Protein AF-X1L941-F1 (afdb_monomer)

pLDDT: mean 92.45, std 5.02, range [67.81, 97.69]

Nearest PDB structures (foldseek):
  2bkp-assembly1_A  TM=9.354E-01  e=6.435E-06  Pyrococcus horikoshii OT3
  6x94-assembly1_A  TM=6.533E-01  e=2.817E+00  Methanosarcina mazei Go1
  4zwr-assembly1_G  TM=4.173E-01  e=1.549E+00  Tequatrovirus T4
  9b1e-assembly1_A  TM=3.719E-01  e=4.352E+00  Saccharomyces cerevisiae W303

InterPro domains:
  IPR026022 PhoU domain [PF01895] (1-73)
  IPR036721 Regulator of K+ conductance, C-terminal domain superfamily [G3DSA:3.30.70.1450] (91-130)
  IPR036721 Regulator of K+ conductance, C-terminal domain superfamily [SSF116726] (79-130)
  IPR038078 PhoU-like domain superfamily [G3DSA:1.20.58.220] (1-90)

Foldseek 3Di:
DQLLLLVCLLVLPLPSLVVLVVVLVVLVVVLVVQVVVLVVVCVVDPDNVVSVVVNVVSVVVNVVSVVSNVSSVVSVVPDDDDVVSNVCQVVDPDHDDDDDADPPHPCPPDDCVRPVCCVPPVDDDDDDDD

Structure (mmCIF, N/CA/C/O backbone):
data_AF-X1L941-F1
#
_entry.id   AF-X1L941-F1
#
loop_
_atom_site.group_PDB
_atom_site.id
_atom_site.type_symbol
_atom_site.label_atom_id
_atom_site.label_alt_id
_atom_site.label_comp_id
_atom_site.label_asym_id
_atom_site.label_entity_id
_atom_site.label_seq_id
_atom_site.pdbx_PDB_ins_code
_atom_site.Cartn_x
_atom_site.Cartn_y
_atom_site.Cartn_z
_atom_site.occupancy
_atom_site.B_iso_or_equiv
_atom_site.auth_seq_id
_atom_site.auth_comp_id
_atom_site.auth_asym_id
_atom_site.auth_atom_id
_atom_site.pdbx_PDB_model_num
ATOM 1 N N . MET A 1 1 ? -0.240 1.365 0.607 1.00 93.94 1 MET A N 1
ATOM 2 C CA . MET A 1 1 ? -0.855 2.647 0.188 1.00 93.94 1 MET A CA 1
ATOM 3 C C . MET A 1 1 ? -2.362 2.527 0.062 1.00 93.94 1 MET A C 1
ATOM 5 O O . MET A 1 1 ? -3.042 3.174 0.840 1.00 93.94 1 MET A O 1
ATOM 9 N N . VAL A 1 2 ? -2.887 1.687 -0.838 1.00 95.81 2 VAL A N 1
ATOM 10 C CA . VAL A 1 2 ? -4.342 1.537 -1.052 1.00 95.81 2 VAL A CA 1
ATOM 11 C C . VAL A 1 2 ? -5.084 1.179 0.243 1.00 95.81 2 VAL A C 1
ATOM 13 O O . VAL A 1 2 ? -5.988 1.904 0.648 1.00 95.81 2 VAL A O 1
ATOM 16 N N . ASP A 1 3 ? -4.624 0.160 0.971 1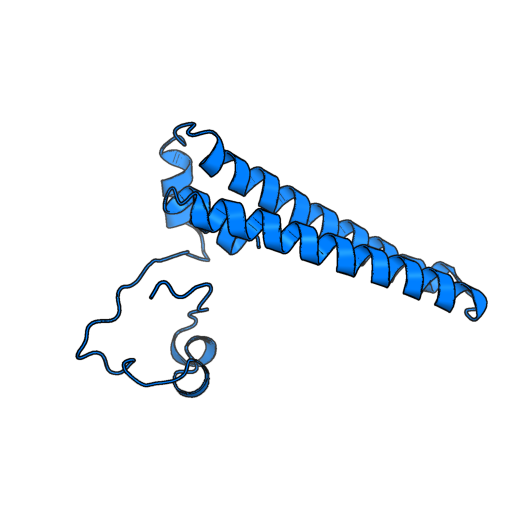.00 95.06 3 ASP A N 1
ATOM 17 C CA . ASP A 1 3 ? -5.254 -0.237 2.240 1.00 95.06 3 ASP A CA 1
ATOM 18 C 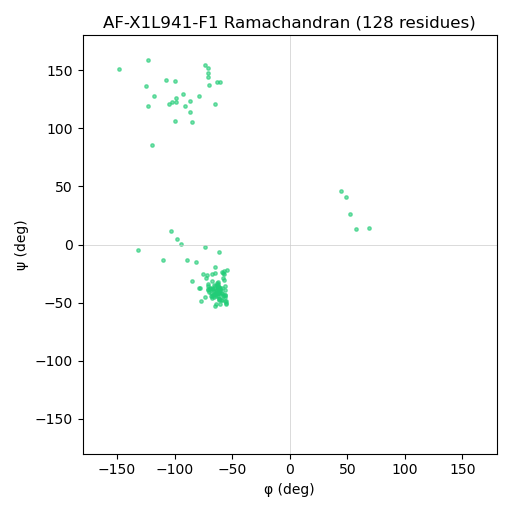C . ASP A 1 3 ? -5.182 0.861 3.306 1.00 95.06 3 ASP A C 1
ATOM 20 O O . ASP A 1 3 ? -6.093 1.031 4.112 1.00 95.06 3 ASP A O 1
ATOM 24 N N . MET A 1 4 ? -4.111 1.657 3.302 1.00 94.81 4 MET A N 1
ATOM 25 C CA . MET A 1 4 ? -3.967 2.797 4.209 1.00 94.81 4 MET A CA 1
ATOM 26 C C . MET A 1 4 ? -4.931 3.923 3.830 1.00 94.81 4 MET A C 1
ATOM 28 O O . MET A 1 4 ? -5.540 4.521 4.711 1.00 94.81 4 MET A O 1
ATOM 32 N N . ALA A 1 5 ? -5.139 4.169 2.538 1.00 94.81 5 ALA A N 1
ATOM 33 C CA . ALA A 1 5 ? -6.106 5.146 2.058 1.00 94.81 5 ALA A CA 1
ATOM 34 C C . ALA A 1 5 ? -7.546 4.749 2.430 1.00 94.81 5 ALA A C 1
ATOM 36 O O . ALA A 1 5 ? -8.303 5.574 2.941 1.00 94.81 5 ALA A O 1
ATOM 37 N N . TYR A 1 6 ? -7.920 3.474 2.292 1.00 93.12 6 TYR A N 1
ATOM 38 C CA . TYR A 1 6 ? -9.211 3.004 2.806 1.00 93.12 6 TYR A CA 1
ATOM 39 C C . TYR A 1 6 ? -9.286 3.055 4.338 1.00 93.12 6 TYR A C 1
ATOM 41 O O . TYR A 1 6 ? -10.312 3.461 4.888 1.00 93.12 6 TYR A O 1
ATOM 49 N N . SER A 1 7 ? -8.196 2.726 5.039 1.00 92.50 7 SER A N 1
ATOM 50 C CA . SER A 1 7 ? -8.113 2.839 6.502 1.00 92.50 7 SER A CA 1
ATOM 51 C C . SER A 1 7 ? -8.303 4.280 6.990 1.00 92.50 7 SER A C 1
ATOM 53 O O . SER A 1 7 ? -8.965 4.499 8.007 1.00 92.50 7 SER A O 1
ATOM 55 N N . SER A 1 8 ? -7.749 5.275 6.287 1.00 92.25 8 SER A N 1
ATOM 56 C CA . SER A 1 8 ? -7.865 6.687 6.671 1.00 92.25 8 SER A CA 1
ATOM 57 C C . SER A 1 8 ? -9.310 7.172 6.583 1.00 92.25 8 SER A C 1
ATOM 59 O O . SER A 1 8 ? -9.786 7.845 7.499 1.00 92.25 8 SER A O 1
ATOM 61 N N . ILE A 1 9 ? -10.038 6.746 5.549 1.00 90.12 9 ILE A N 1
ATOM 62 C CA . ILE A 1 9 ? -11.476 6.977 5.397 1.00 90.12 9 ILE A CA 1
ATOM 63 C C . ILE A 1 9 ? -12.271 6.254 6.491 1.00 90.12 9 ILE A C 1
ATOM 65 O O . ILE A 1 9 ? -13.073 6.881 7.191 1.00 90.12 9 ILE A O 1
ATOM 69 N N . LEU A 1 10 ? -12.045 4.946 6.655 1.00 89.19 10 LEU A N 1
ATOM 70 C CA . LEU A 1 10 ? -12.824 4.089 7.551 1.00 89.19 10 LEU A CA 1
ATOM 71 C C . LEU A 1 10 ? -12.713 4.543 9.010 1.00 89.19 10 LEU A C 1
ATOM 73 O O . LEU A 1 10 ? -13.713 4.610 9.727 1.00 89.19 10 LEU A O 1
ATOM 77 N N . PHE A 1 11 ? -11.504 4.910 9.436 1.00 88.31 11 PHE A N 1
ATOM 78 C CA . PHE A 1 11 ? -11.226 5.346 10.804 1.00 88.31 11 PHE A CA 1
ATOM 79 C C . PHE A 1 11 ? -11.193 6.867 10.971 1.00 88.31 11 PHE A C 1
ATOM 81 O O . PHE A 1 11 ? -10.886 7.340 12.066 1.00 88.31 11 PHE A O 1
ATOM 88 N N . ARG A 1 12 ? -11.509 7.633 9.915 1.00 88.75 12 ARG A N 1
ATOM 89 C CA . ARG A 1 12 ? -11.443 9.107 9.887 1.00 88.75 12 ARG A CA 1
ATOM 90 C C . ARG A 1 12 ? -10.105 9.636 10.417 1.00 88.75 12 ARG A C 1
ATOM 92 O O . ARG A 1 12 ? -10.058 10.590 11.195 1.00 88.75 12 ARG A O 1
ATOM 99 N N . SER A 1 13 ? -9.020 8.969 10.037 1.00 90.81 13 SER A N 1
ATOM 100 C CA . SER A 1 13 ? -7.686 9.221 10.568 1.00 90.81 13 SER A CA 1
ATOM 101 C C . SER A 1 13 ? -6.880 10.087 9.613 1.00 90.81 13 SER A C 1
ATOM 103 O O . SER A 1 13 ? -6.397 9.615 8.584 1.00 90.81 13 SER A O 1
ATOM 105 N N . ARG A 1 14 ? -6.700 11.354 9.991 1.00 91.94 14 ARG A N 1
ATOM 106 C CA . ARG A 1 14 ? -5.827 12.284 9.270 1.00 91.94 14 ARG A CA 1
ATOM 107 C C . ARG A 1 14 ? -4.364 11.833 9.290 1.00 91.94 14 ARG A C 1
ATOM 109 O O . ARG A 1 14 ? -3.702 11.943 8.275 1.00 91.94 14 ARG A O 1
ATOM 116 N N . GLU A 1 15 ? -3.916 11.258 10.403 1.00 93.06 15 GLU A N 1
ATOM 117 C CA . GLU A 1 15 ? -2.567 10.698 10.569 1.00 93.06 15 GLU A CA 1
ATOM 118 C C . GLU A 1 15 ? -2.270 9.630 9.501 1.00 93.06 15 GLU A C 1
ATOM 120 O O . GLU A 1 15 ? -1.237 9.666 8.844 1.00 93.06 15 GLU A O 1
ATOM 125 N N . ILE A 1 16 ? -3.223 8.723 9.248 1.00 94.56 16 ILE A N 1
ATOM 126 C CA . ILE A 1 16 ? -3.063 7.699 8.203 1.00 94.56 16 ILE A CA 1
ATOM 127 C C . ILE A 1 16 ? -3.098 8.337 6.806 1.00 94.56 16 ILE A C 1
ATOM 129 O O . ILE A 1 16 ? -2.370 7.902 5.919 1.00 94.56 16 ILE A O 1
ATOM 133 N N . ALA A 1 17 ? -3.942 9.352 6.591 1.00 94.94 17 ALA A N 1
ATOM 134 C CA . ALA A 1 17 ? -4.000 10.050 5.308 1.00 94.94 17 ALA A CA 1
ATOM 135 C C . ALA A 1 17 ? -2.690 10.788 4.986 1.00 94.94 17 ALA A C 1
ATOM 137 O O . ALA A 1 17 ? -2.243 10.755 3.844 1.00 94.94 17 ALA A O 1
ATOM 138 N N . GLU A 1 18 ? -2.062 11.408 5.986 1.00 95.19 18 GLU A N 1
ATOM 139 C CA . GLU A 1 18 ? -0.755 12.061 5.852 1.00 95.19 18 GLU A CA 1
ATOM 140 C C . GLU A 1 18 ? 0.342 11.037 5.530 1.00 95.19 18 GLU A C 1
ATOM 142 O O . GLU A 1 18 ? 1.109 11.252 4.595 1.00 95.19 18 GLU A O 1
ATOM 147 N N . GLU A 1 19 ? 0.343 9.867 6.178 1.00 95.62 19 GLU A N 1
ATOM 148 C CA . GLU A 1 19 ? 1.288 8.793 5.836 1.00 95.62 19 GLU A CA 1
ATOM 149 C C . GLU A 1 19 ? 1.104 8.291 4.391 1.00 95.62 19 GLU A C 1
ATOM 151 O O . GLU A 1 19 ? 2.084 7.987 3.714 1.00 95.62 19 GLU A O 1
ATOM 156 N N . VAL A 1 20 ? -0.128 8.229 3.865 1.00 97.06 20 VAL A N 1
ATOM 157 C CA . VAL A 1 20 ? -0.349 7.875 2.446 1.00 97.06 20 VAL A CA 1
ATOM 158 C C . VAL A 1 20 ? 0.360 8.860 1.515 1.00 97.06 20 VAL A C 1
ATOM 160 O O . VAL A 1 20 ? 0.984 8.415 0.552 1.00 97.06 20 VAL A O 1
ATOM 163 N N . ILE A 1 21 ? 0.301 10.160 1.817 1.00 95.94 21 ILE A N 1
ATOM 164 C CA . ILE A 1 21 ? 0.984 11.207 1.044 1.00 95.94 21 ILE A CA 1
ATOM 165 C C . ILE A 1 21 ? 2.504 11.037 1.159 1.00 95.94 21 ILE A C 1
ATOM 167 O O . ILE A 1 21 ? 3.202 11.030 0.150 1.00 95.94 21 ILE A O 1
ATOM 171 N N . GLU A 1 22 ? 3.035 10.799 2.360 1.00 96.06 22 GLU A N 1
ATOM 172 C CA . GLU A 1 22 ? 4.477 10.574 2.534 1.00 96.06 22 GLU A CA 1
ATOM 173 C C . GLU A 1 22 ? 4.992 9.336 1.785 1.00 96.06 22 GLU A C 1
ATOM 175 O O . GLU A 1 22 ? 6.130 9.309 1.298 1.00 96.06 22 GLU A O 1
ATOM 180 N N . VAL A 1 23 ? 4.187 8.271 1.728 1.00 96.31 23 VAL A N 1
ATOM 181 C CA . VAL A 1 23 ? 4.533 7.064 0.971 1.00 96.31 23 VAL A CA 1
ATOM 182 C C . VAL A 1 23 ? 4.453 7.323 -0.534 1.00 96.31 23 VAL A C 1
ATOM 184 O O . VAL A 1 23 ? 5.308 6.809 -1.256 1.00 96.31 23 VAL A O 1
AT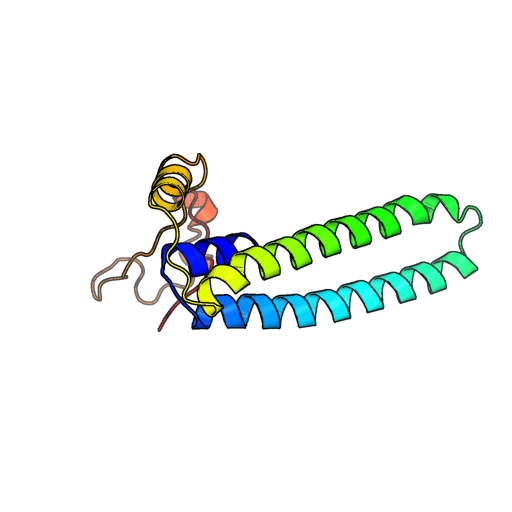OM 187 N N . GLU A 1 24 ? 3.510 8.140 -1.004 1.00 97.44 24 GLU A N 1
ATOM 188 C CA . GLU A 1 24 ? 3.452 8.569 -2.407 1.00 97.44 24 GLU A CA 1
ATOM 189 C C . GLU A 1 24 ? 4.707 9.352 -2.809 1.00 97.44 24 GLU A C 1
ATOM 191 O O . GLU A 1 24 ? 5.371 8.977 -3.775 1.00 97.44 24 GLU A O 1
ATOM 196 N N . GLU A 1 25 ? 5.163 10.300 -1.989 1.00 96.81 25 GLU A N 1
ATOM 197 C CA . GLU A 1 25 ? 6.386 11.049 -2.301 1.00 96.81 25 GLU A CA 1
ATOM 198 C C . GLU A 1 25 ? 7.626 10.138 -2.380 1.00 96.81 25 GLU A C 1
ATOM 200 O O . GLU A 1 25 ? 8.593 10.400 -3.112 1.00 96.81 25 GLU A O 1
ATOM 205 N N . LYS A 1 26 ? 7.654 9.067 -1.574 1.00 96.19 26 LYS A N 1
ATOM 206 C CA . LYS A 1 26 ? 8.697 8.029 -1.647 1.00 96.19 26 LYS A CA 1
ATOM 207 C C . LYS A 1 26 ? 8.540 7.206 -2.929 1.00 96.19 26 LYS A C 1
ATOM 209 O O . LYS A 1 26 ? 9.556 6.891 -3.557 1.00 96.19 26 LYS A O 1
ATOM 214 N N . PHE A 1 27 ? 7.308 6.876 -3.308 1.00 96.00 27 PHE A N 1
ATOM 215 C CA . PHE A 1 27 ? 6.977 6.141 -4.525 1.00 96.00 27 PHE A CA 1
ATOM 216 C C . PHE A 1 27 ? 7.418 6.910 -5.778 1.00 96.00 27 PHE A C 1
ATOM 218 O O . PHE A 1 27 ? 8.158 6.356 -6.591 1.00 96.00 27 PHE A O 1
ATOM 225 N N . ASP A 1 28 ? 7.129 8.206 -5.870 1.00 96.00 28 ASP A N 1
ATOM 226 C CA . ASP A 1 28 ? 7.554 9.083 -6.969 1.00 96.00 28 ASP A CA 1
ATOM 227 C C . ASP A 1 28 ? 9.071 9.097 -7.168 1.00 96.00 28 ASP A C 1
ATOM 229 O O . ASP A 1 28 ? 9.591 8.965 -8.284 1.00 96.00 28 ASP A O 1
ATOM 233 N N . LYS A 1 29 ? 9.823 9.176 -6.065 1.00 96.75 29 LYS A N 1
ATOM 234 C CA . LYS A 1 29 ? 11.294 9.113 -6.101 1.00 96.75 29 LYS A CA 1
ATOM 235 C C . LYS A 1 29 ? 11.787 7.764 -6.629 1.00 96.75 29 LYS A C 1
ATOM 237 O O . LYS A 1 29 ? 12.836 7.716 -7.282 1.00 96.75 29 LYS A O 1
ATOM 242 N N . LEU A 1 30 ? 11.087 6.668 -6.332 1.00 95.62 30 LEU A N 1
ATOM 243 C CA . LEU A 1 30 ? 11.419 5.333 -6.839 1.00 95.62 30 LEU A CA 1
ATOM 244 C C . LEU A 1 30 ? 11.060 5.193 -8.321 1.00 95.62 30 LEU A C 1
ATOM 246 O O . LEU A 1 30 ? 11.910 4.744 -9.095 1.00 95.62 30 LEU A O 1
ATOM 250 N N . SER A 1 31 ? 9.874 5.646 -8.725 1.00 95.25 31 SER A N 1
ATOM 251 C CA . SER A 1 31 ? 9.434 5.677 -10.122 1.00 95.25 31 SER A CA 1
ATOM 252 C C . SER A 1 31 ? 10.425 6.449 -10.982 1.00 95.25 31 SER A C 1
ATOM 254 O O . SER A 1 31 ? 10.941 5.914 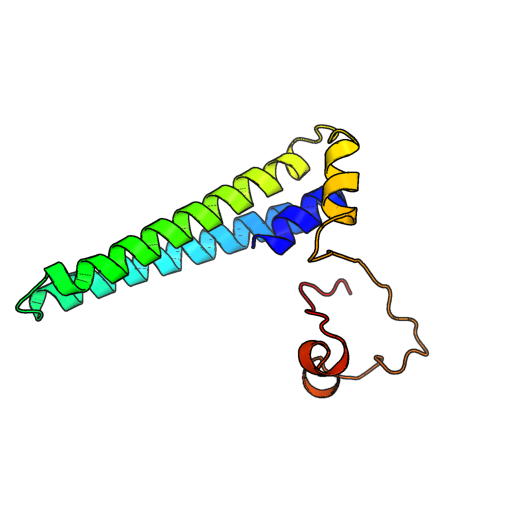-11.965 1.00 95.25 31 SER A O 1
ATOM 256 N N . TYR A 1 32 ? 10.826 7.650 -10.556 1.00 95.00 32 TYR A N 1
ATOM 257 C CA . TYR A 1 32 ? 11.828 8.449 -11.264 1.00 95.00 32 TYR A CA 1
ATOM 258 C C . TYR A 1 32 ? 13.175 7.722 -11.426 1.00 95.00 32 TYR A C 1
ATOM 260 O O . TYR A 1 32 ? 13.774 7.721 -12.507 1.00 95.00 32 TYR A O 1
ATOM 268 N N . LYS A 1 33 ? 13.660 7.046 -10.375 1.00 95.69 33 LYS A N 1
ATOM 269 C CA . LYS A 1 33 ? 14.892 6.238 -10.459 1.00 95.69 33 LYS A CA 1
ATOM 270 C C . LYS A 1 33 ? 14.753 5.096 -11.465 1.00 95.69 33 LYS A C 1
ATOM 272 O O . LYS A 1 33 ? 15.715 4.812 -12.184 1.00 95.69 33 LYS A O 1
ATOM 277 N N . LEU A 1 3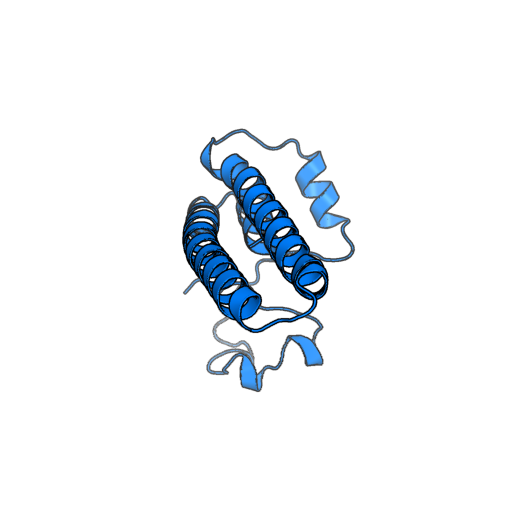4 ? 13.584 4.466 -11.537 1.00 94.81 34 LEU A N 1
ATOM 278 C CA . LEU A 1 34 ? 13.317 3.377 -12.471 1.00 94.81 34 LEU A CA 1
ATOM 279 C C . LEU A 1 34 ? 13.224 3.872 -13.922 1.00 94.81 34 LEU A C 1
ATOM 281 O O . LEU A 1 34 ? 13.807 3.245 -14.810 1.00 94.81 34 LEU A O 1
ATOM 285 N N . TRP A 1 35 ? 12.616 5.038 -14.164 1.00 93.38 35 TRP A N 1
ATOM 286 C CA . TRP A 1 35 ? 12.656 5.717 -15.466 1.00 93.38 35 TRP A CA 1
ATOM 287 C C . TRP A 1 35 ? 14.100 5.949 -15.927 1.00 93.38 35 TRP A C 1
ATOM 289 O O . TRP A 1 35 ? 14.493 5.523 -17.016 1.00 93.38 35 TRP A O 1
ATOM 299 N N . LEU A 1 36 ? 14.936 6.536 -15.064 1.00 95.00 36 LEU A N 1
ATOM 300 C CA . LEU A 1 36 ? 16.349 6.773 -15.373 1.00 95.00 36 LEU A CA 1
ATOM 301 C C . LEU A 1 36 ? 17.127 5.478 -15.631 1.00 95.00 36 LEU A C 1
ATOM 303 O O . LEU A 1 36 ? 17.960 5.432 -16.540 1.00 95.00 36 LEU A O 1
ATOM 307 N N . ALA A 1 37 ? 16.886 4.432 -14.839 1.00 94.50 37 ALA A N 1
ATOM 308 C CA . ALA A 1 37 ? 17.506 3.127 -15.048 1.00 94.50 37 ALA A CA 1
ATOM 309 C C . ALA A 1 37 ? 17.098 2.528 -16.403 1.00 94.50 37 ALA A C 1
ATOM 311 O O . ALA A 1 37 ? 17.957 2.040 -17.141 1.00 94.50 37 ALA A O 1
ATOM 312 N N . THR A 1 38 ? 15.823 2.655 -16.774 1.00 94.31 38 THR A N 1
ATOM 313 C CA . THR A 1 38 ? 15.304 2.177 -18.060 1.00 94.31 38 THR A CA 1
ATOM 314 C C . THR A 1 38 ? 15.946 2.919 -19.231 1.00 94.31 38 THR A C 1
ATOM 316 O O . THR A 1 38 ? 16.418 2.289 -20.177 1.00 94.31 38 THR A O 1
ATOM 319 N N . PHE A 1 39 ? 16.074 4.246 -19.149 1.00 92.75 39 PHE A N 1
ATOM 320 C CA . PHE A 1 39 ? 16.753 5.032 -20.186 1.00 92.75 39 PHE A CA 1
ATOM 321 C C . PHE A 1 39 ? 18.248 4.721 -20.296 1.00 92.75 39 PHE A C 1
ATOM 323 O O . PHE A 1 39 ? 18.804 4.721 -21.395 1.00 92.75 39 PHE A O 1
ATOM 330 N N . LYS A 1 40 ? 18.920 4.418 -19.181 1.00 94.69 40 LYS A N 1
ATOM 331 C CA . LYS A 1 40 ? 20.315 3.953 -19.214 1.00 94.69 40 LYS A CA 1
ATOM 332 C C . LYS A 1 40 ? 20.431 2.592 -19.898 1.00 94.69 40 LYS A C 1
ATOM 334 O O . LYS A 1 40 ? 21.339 2.414 -20.706 1.00 94.69 40 LYS A O 1
ATOM 339 N N . ALA A 1 41 ? 19.516 1.667 -19.611 1.00 93.81 41 ALA A N 1
ATOM 340 C CA . ALA A 1 41 ? 19.480 0.349 -20.240 1.00 93.81 41 ALA A CA 1
ATOM 341 C C . ALA A 1 41 ? 19.192 0.432 -21.749 1.00 93.81 41 ALA A C 1
ATOM 343 O O . ALA A 1 41 ? 19.803 -0.301 -22.524 1.00 93.81 41 ALA A O 1
ATOM 344 N N . ALA A 1 42 ? 18.353 1.381 -22.181 1.00 94.50 42 ALA A N 1
ATOM 345 C CA . ALA A 1 42 ? 18.028 1.601 -23.592 1.00 94.50 42 ALA A CA 1
ATOM 346 C C . ALA A 1 42 ? 19.259 1.872 -24.477 1.00 94.50 42 ALA A C 1
ATOM 348 O O . ALA A 1 42 ? 19.228 1.564 -25.662 1.00 94.50 42 ALA A O 1
ATOM 349 N N . LYS A 1 43 ? 20.361 2.390 -23.912 1.00 94.06 43 LYS A N 1
ATOM 350 C CA . LYS A 1 43 ? 21.623 2.603 -24.647 1.00 94.06 43 LYS A CA 1
ATOM 351 C C . LYS A 1 43 ? 22.308 1.302 -25.075 1.00 94.06 43 LYS A C 1
ATOM 353 O O . LYS A 1 43 ? 23.095 1.316 -26.015 1.00 94.06 43 LYS A O 1
ATOM 358 N N . TRP A 1 44 ? 22.046 0.208 -24.364 1.00 94.56 44 TRP A N 1
ATOM 359 C CA . TRP A 1 44 ? 22.695 -1.090 -24.565 1.00 94.56 44 TRP A CA 1
ATOM 360 C C . TRP A 1 44 ? 21.746 -2.139 -25.158 1.00 94.56 44 TRP A C 1
ATOM 362 O O . TRP A 1 44 ? 22.195 -3.191 -25.610 1.00 94.56 44 TRP A O 1
ATOM 372 N N . GLU A 1 45 ? 20.441 -1.865 -25.164 1.00 93.12 45 GLU A N 1
ATOM 373 C CA . GLU A 1 45 ? 19.414 -2.759 -25.691 1.00 93.12 45 GLU A CA 1
ATOM 374 C C . GLU A 1 45 ? 19.222 -2.533 -27.199 1.00 93.12 45 GLU A C 1
ATOM 376 O O . GLU A 1 45 ? 18.911 -1.432 -27.650 1.00 93.12 45 GLU A O 1
ATOM 381 N N . ARG A 1 46 ? 19.385 -3.600 -27.992 1.00 92.25 46 ARG A N 1
ATOM 382 C CA . ARG A 1 46 ? 19.238 -3.554 -29.457 1.00 92.25 46 ARG A CA 1
ATOM 383 C C . ARG A 1 46 ? 17.779 -3.416 -29.883 1.00 92.25 46 ARG A C 1
ATOM 385 O O . ARG A 1 46 ? 17.508 -2.854 -30.939 1.00 92.25 46 ARG A O 1
ATOM 392 N N . ASN A 1 47 ? 16.849 -3.929 -29.078 1.00 93.25 47 ASN A N 1
ATOM 393 C CA . ASN A 1 47 ? 15.415 -3.795 -29.303 1.00 93.25 47 ASN A CA 1
ATOM 394 C C . ASN A 1 47 ? 14.751 -3.058 -28.131 1.00 93.25 47 ASN A C 1
ATOM 396 O O . ASN A 1 47 ? 14.222 -3.676 -27.204 1.00 93.25 47 ASN A O 1
ATOM 400 N N . VAL A 1 48 ? 14.751 -1.724 -28.192 1.00 91.62 48 VAL A N 1
ATOM 401 C CA . VAL A 1 48 ? 14.197 -0.839 -27.149 1.00 91.62 48 VAL A CA 1
ATOM 402 C C . VAL A 1 48 ? 12.715 -1.116 -26.866 1.00 91.62 48 VAL A C 1
ATOM 404 O O . VAL A 1 48 ? 12.259 -0.892 -25.746 1.00 91.62 48 VAL A O 1
ATOM 4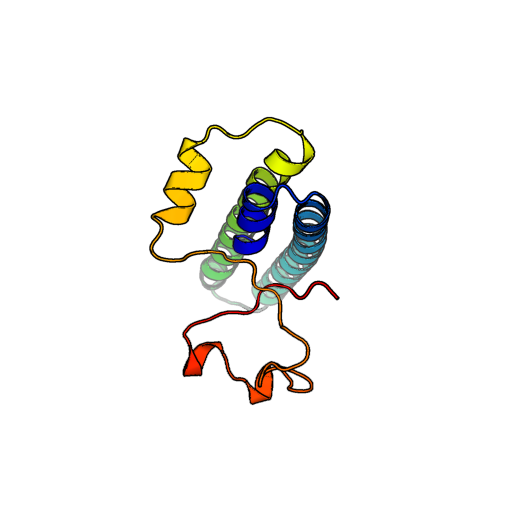07 N N . ALA A 1 49 ? 11.964 -1.688 -27.818 1.00 92.62 49 ALA A N 1
ATOM 408 C CA . ALA A 1 49 ? 10.565 -2.060 -27.599 1.00 92.62 49 ALA A CA 1
ATOM 409 C C . ALA A 1 49 ? 10.388 -3.061 -26.442 1.00 92.62 49 ALA A C 1
ATOM 411 O O . ALA A 1 49 ? 9.334 -3.085 -25.810 1.00 92.62 49 ALA A O 1
ATOM 412 N N . ARG A 1 50 ? 11.425 -3.835 -26.092 1.00 91.19 50 ARG A N 1
ATOM 413 C CA . ARG A 1 50 ? 11.407 -4.734 -24.925 1.00 91.19 50 ARG A CA 1
ATOM 414 C C . ARG A 1 50 ? 11.299 -3.989 -23.593 1.00 91.19 50 ARG A C 1
ATOM 416 O O . ARG A 1 50 ? 10.799 -4.553 -22.626 1.00 91.19 50 ARG A O 1
ATOM 423 N N . LEU A 1 51 ? 11.730 -2.728 -23.542 1.00 94.12 51 LEU A N 1
ATOM 424 C CA . LEU A 1 51 ? 11.654 -1.888 -22.344 1.00 94.12 51 LEU A CA 1
ATOM 425 C C . LEU A 1 51 ? 10.270 -1.256 -22.152 1.00 94.12 51 LEU A C 1
ATOM 427 O O . LEU A 1 51 ? 9.960 -0.797 -21.057 1.00 94.12 51 LEU A O 1
ATOM 431 N N . ASN A 1 52 ? 9.416 -1.269 -23.181 1.00 91.75 52 ASN A N 1
ATOM 432 C CA . ASN A 1 52 ? 8.072 -0.690 -23.125 1.00 91.75 52 ASN A CA 1
ATOM 433 C C . ASN A 1 52 ? 7.227 -1.286 -21.986 1.00 91.75 52 ASN A C 1
ATOM 435 O O . ASN A 1 52 ? 6.535 -0.551 -21.291 1.00 91.75 52 ASN A O 1
ATOM 439 N N . GLY A 1 53 ? 7.331 -2.598 -21.744 1.00 92.19 53 GLY A N 1
ATOM 440 C CA . GLY A 1 53 ? 6.601 -3.253 -20.654 1.00 92.19 53 GLY A CA 1
ATOM 441 C C . GLY A 1 53 ? 6.970 -2.707 -19.272 1.00 92.19 53 GLY A C 1
ATOM 442 O O . GLY A 1 53 ? 6.096 -2.532 -18.428 1.00 92.19 53 GLY A O 1
ATOM 443 N N . LEU A 1 54 ? 8.245 -2.362 -19.061 1.00 92.44 54 LEU A N 1
ATOM 444 C CA . LEU A 1 54 ? 8.702 -1.756 -17.811 1.00 92.44 54 LEU A CA 1
ATOM 445 C C . LEU A 1 54 ? 8.119 -0.352 -17.637 1.00 92.44 54 LEU A C 1
ATOM 447 O O . LEU A 1 54 ? 7.615 -0.028 -16.568 1.00 92.44 54 LEU A O 1
ATOM 451 N N . LEU A 1 55 ? 8.124 0.456 -18.699 1.00 92.00 55 LEU A N 1
ATOM 452 C CA . LEU A 1 55 ? 7.568 1.810 -18.660 1.00 92.00 55 LEU A CA 1
ATOM 453 C C . LEU A 1 55 ? 6.061 1.806 -18.386 1.00 92.00 55 LEU A C 1
ATOM 455 O O . LEU A 1 55 ? 5.578 2.599 -17.581 1.00 92.00 55 LEU A O 1
ATOM 459 N N . GLN A 1 56 ? 5.325 0.888 -19.017 1.00 94.12 56 GLN A N 1
ATOM 460 C CA . GLN A 1 56 ? 3.894 0.731 -18.763 1.00 94.12 56 GLN A CA 1
ATOM 461 C C . GLN A 1 56 ? 3.617 0.281 -17.330 1.00 94.12 56 GLN A C 1
ATOM 463 O O . GLN A 1 56 ? 2.726 0.830 -16.693 1.00 94.12 56 GLN A O 1
ATOM 468 N N . MET A 1 57 ? 4.407 -0.654 -16.797 1.00 94.31 57 MET A N 1
ATOM 469 C CA . MET A 1 57 ? 4.271 -1.091 -15.409 1.00 94.31 57 MET A CA 1
ATOM 470 C C . MET A 1 57 ? 4.453 0.073 -14.430 1.00 94.31 57 MET A C 1
ATOM 472 O O . MET A 1 57 ? 3.611 0.256 -13.555 1.00 94.31 57 MET A O 1
ATOM 476 N N . VAL A 1 58 ? 5.504 0.885 -14.599 1.00 93.56 58 VAL A N 1
ATOM 477 C CA . VAL A 1 58 ? 5.737 2.060 -13.739 1.00 93.56 58 VAL A CA 1
ATOM 478 C C . VAL A 1 58 ? 4.572 3.034 -13.825 1.00 93.56 58 VAL A C 1
ATOM 480 O O . VAL A 1 58 ? 4.026 3.417 -12.795 1.00 93.56 58 VAL A O 1
ATOM 483 N N . ARG A 1 59 ? 4.127 3.356 -15.045 1.00 94.19 59 ARG A N 1
ATOM 484 C CA . ARG A 1 59 ? 2.976 4.234 -15.281 1.00 94.19 59 ARG A CA 1
ATOM 485 C C . ARG A 1 59 ? 1.710 3.730 -14.582 1.00 94.19 59 ARG A C 1
ATOM 487 O O . ARG A 1 59 ? 0.981 4.525 -13.998 1.00 94.19 59 ARG A O 1
ATOM 494 N N . SER A 1 60 ? 1.433 2.428 -14.642 1.00 96.44 60 SER A N 1
ATOM 495 C CA . SER A 1 60 ? 0.273 1.832 -13.971 1.00 96.44 60 SER A CA 1
ATOM 496 C C . SER A 1 60 ? 0.396 1.878 -12.449 1.00 96.44 60 SER A C 1
ATOM 498 O O . SER A 1 60 ? -0.597 2.124 -11.771 1.00 96.44 60 SER A O 1
ATOM 500 N N . MET A 1 61 ? 1.594 1.673 -11.897 1.00 95.62 61 MET A N 1
ATOM 501 C CA . MET A 1 61 ? 1.798 1.783 -10.452 1.00 95.62 61 MET A CA 1
ATOM 502 C C . MET A 1 61 ? 1.676 3.235 -9.958 1.00 95.62 61 MET A C 1
ATOM 504 O O . MET A 1 61 ? 1.070 3.448 -8.912 1.00 95.62 61 MET A O 1
ATOM 508 N N . GLU A 1 62 ? 2.164 4.222 -10.722 1.00 95.25 62 GLU A N 1
ATOM 509 C CA . GLU A 1 62 ? 1.927 5.656 -10.460 1.00 95.25 62 GLU A CA 1
ATOM 510 C C . GLU A 1 62 ? 0.421 5.952 -10.407 1.00 95.25 62 GLU A C 1
ATOM 512 O O . GLU A 1 62 ? -0.066 6.495 -9.425 1.00 95.25 62 GLU A O 1
ATOM 517 N N . GLN A 1 63 ? -0.358 5.478 -11.386 1.00 97.19 63 GLN A N 1
ATOM 518 C CA . GLN A 1 63 ? -1.816 5.666 -11.387 1.00 97.19 63 GLN A CA 1
ATOM 519 C C . GLN A 1 63 ? -2.512 5.081 -10.146 1.00 97.19 63 GLN A C 1
ATOM 521 O O . GLN A 1 63 ? -3.470 5.669 -9.643 1.00 97.19 63 GLN A O 1
ATOM 526 N N . ILE A 1 64 ? -2.053 3.925 -9.653 1.00 97.50 64 ILE A N 1
ATOM 527 C CA . ILE A 1 64 ? -2.575 3.319 -8.417 1.00 97.50 64 ILE A CA 1
ATOM 528 C C . ILE A 1 64 ? -2.190 4.166 -7.194 1.00 97.50 64 ILE A C 1
ATOM 530 O O . ILE A 1 64 ? -3.016 4.359 -6.300 1.00 97.50 64 ILE A O 1
ATOM 534 N N . SER A 1 65 ? -0.954 4.669 -7.155 1.00 97.12 65 SER A N 1
ATOM 535 C CA . SER A 1 65 ? -0.445 5.552 -6.100 1.00 97.12 65 SER A CA 1
ATOM 536 C C . SER A 1 65 ? -1.255 6.851 -6.017 1.00 97.12 65 SER A C 1
ATOM 538 O O . SER A 1 65 ? -1.806 7.161 -4.957 1.00 97.12 65 SER A O 1
ATOM 540 N N . ASP A 1 66 ? -1.442 7.531 -7.150 1.00 96.94 66 ASP A N 1
ATOM 541 C CA . ASP A 1 66 ? -2.235 8.760 -7.267 1.00 96.94 66 ASP A CA 1
ATOM 542 C C . ASP A 1 66 ? -3.678 8.533 -6.794 1.00 96.94 66 ASP A C 1
ATOM 544 O O . ASP A 1 66 ? -4.242 9.319 -6.029 1.00 96.94 66 ASP A O 1
ATOM 548 N N . ALA A 1 67 ? -4.290 7.418 -7.211 1.00 97.69 67 ALA A N 1
ATOM 549 C CA . ALA A 1 67 ? -5.641 7.060 -6.793 1.00 97.69 67 ALA A CA 1
ATOM 550 C C . ALA A 1 67 ? -5.738 6.839 -5.274 1.00 97.69 67 ALA A C 1
ATOM 552 O O . ALA A 1 67 ? -6.724 7.250 -4.658 1.00 97.69 67 ALA A O 1
ATOM 553 N N . ALA A 1 68 ? -4.718 6.242 -4.649 1.00 97.44 68 ALA A N 1
ATOM 554 C CA . ALA A 1 68 ? -4.674 6.089 -3.198 1.00 97.44 68 ALA A CA 1
ATOM 555 C C . ALA A 1 68 ? -4.615 7.450 -2.483 1.00 97.44 68 ALA A C 1
ATOM 557 O O . ALA A 1 68 ? -5.318 7.641 -1.489 1.00 97.44 68 ALA A O 1
ATOM 558 N N . VAL A 1 69 ? -3.851 8.415 -3.006 1.00 97.06 69 VAL A N 1
ATOM 559 C CA . VAL A 1 69 ? -3.825 9.790 -2.472 1.00 97.06 69 VAL A CA 1
ATOM 560 C C . VAL A 1 69 ? -5.196 10.451 -2.594 1.00 97.06 69 VAL A C 1
ATOM 562 O O . VAL A 1 69 ? -5.680 11.025 -1.620 1.00 97.06 69 VAL A O 1
ATOM 565 N N . LEU A 1 70 ? -5.874 10.315 -3.738 1.00 95.12 70 LEU A N 1
ATOM 566 C CA . LEU A 1 70 ? -7.220 10.873 -3.933 1.00 95.12 70 LEU A CA 1
ATOM 567 C C . LEU A 1 70 ? -8.248 10.303 -2.945 1.00 95.12 70 LEU A C 1
ATOM 569 O O . LEU A 1 70 ? -9.104 11.039 -2.454 1.00 95.12 70 LEU A O 1
ATOM 573 N N . ILE A 1 71 ? -8.159 9.007 -2.633 1.00 93.56 71 ILE A N 1
ATOM 574 C CA . ILE A 1 71 ? -8.980 8.374 -1.592 1.00 93.56 71 ILE A CA 1
ATOM 575 C C . ILE A 1 71 ? -8.633 8.981 -0.223 1.00 93.56 71 ILE A C 1
ATOM 577 O O . ILE A 1 71 ? -9.521 9.445 0.493 1.00 93.56 71 ILE A O 1
ATOM 581 N N . ALA A 1 72 ? -7.349 9.033 0.137 1.00 93.56 72 ALA A N 1
ATOM 582 C CA . ALA A 1 72 ? -6.906 9.543 1.433 1.00 93.56 72 ALA A CA 1
ATOM 583 C C . ALA A 1 72 ? -7.264 11.024 1.658 1.00 93.56 72 ALA A C 1
ATOM 585 O O . ALA A 1 72 ? -7.608 11.418 2.775 1.00 93.56 72 ALA A O 1
ATOM 586 N N . ASP A 1 73 ? -7.261 11.831 0.601 1.00 92.00 73 ASP A N 1
ATOM 587 C CA . ASP A 1 73 ? -7.602 13.252 0.647 1.00 92.00 73 ASP A CA 1
ATOM 588 C C . ASP A 1 73 ? -9.076 13.510 1.030 1.00 92.00 73 ASP A C 1
ATOM 590 O O . ASP A 1 73 ? -9.439 14.563 1.553 1.00 92.00 73 ASP A O 1
ATOM 594 N N . VAL A 1 74 ? -9.963 12.521 0.890 1.00 89.44 74 VAL A N 1
ATOM 595 C CA . VAL A 1 74 ? -11.327 12.631 1.441 1.00 89.44 74 VAL A CA 1
ATOM 596 C C . VAL A 1 74 ? -11.294 12.768 2.970 1.00 89.44 74 VAL A C 1
ATOM 598 O O . VAL A 1 74 ? -12.066 13.544 3.543 1.00 89.44 74 VAL A O 1
ATOM 601 N N . ALA A 1 75 ? -10.378 12.061 3.641 1.00 86.75 75 ALA A N 1
ATOM 602 C CA . ALA A 1 75 ? -10.240 12.101 5.095 1.00 86.75 75 ALA A CA 1
ATOM 603 C C . ALA A 1 75 ? -9.638 13.429 5.601 1.00 86.75 75 ALA A C 1
ATOM 605 O O . ALA A 1 75 ? -9.931 13.843 6.727 1.00 86.75 75 ALA A O 1
ATOM 606 N N . THR A 1 76 ? -8.848 14.135 4.783 1.00 82.12 76 THR A N 1
ATOM 607 C CA . THR A 1 76 ? -8.237 15.431 5.142 1.00 82.12 76 THR A CA 1
ATOM 608 C C . THR A 1 76 ? -9.244 16.583 5.029 1.00 82.12 76 THR A C 1
ATOM 610 O O . THR A 1 76 ? -9.279 17.466 5.892 1.00 82.12 76 THR A O 1
ATOM 613 N N . ARG A 1 77 ? -10.129 16.544 4.020 1.00 80.50 77 ARG A N 1
ATOM 614 C CA . ARG A 1 77 ? -11.110 17.603 3.703 1.00 80.50 77 ARG A CA 1
ATOM 615 C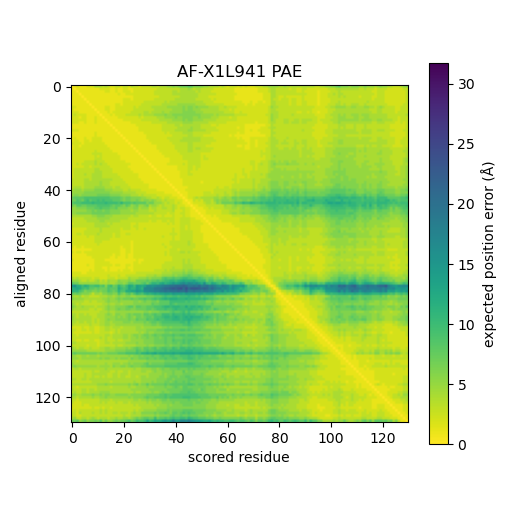 C . ARG A 1 77 ? -12.300 17.698 4.669 1.00 80.50 77 ARG A C 1
ATOM 617 O O . ARG A 1 77 ? -13.147 18.572 4.501 1.00 80.50 77 ARG A O 1
ATOM 624 N N . ARG A 1 78 ? -12.390 16.821 5.680 1.00 67.81 78 ARG A N 1
ATOM 625 C CA . ARG A 1 78 ? -13.495 16.739 6.668 1.00 67.81 78 ARG A CA 1
ATOM 626 C C . ARG A 1 78 ? -14.899 16.653 6.046 1.00 67.81 78 ARG A C 1
ATOM 628 O O . ARG A 1 78 ? -15.883 17.025 6.685 1.00 67.81 78 ARG A O 1
ATOM 635 N N . VAL A 1 79 ? -15.009 16.143 4.821 1.00 71.81 79 VAL A N 1
ATOM 636 C CA . VAL A 1 79 ? -16.306 15.872 4.197 1.00 71.81 79 VAL A CA 1
ATOM 637 C C . VAL A 1 79 ? -16.841 14.567 4.780 1.00 71.81 79 VAL A C 1
ATOM 639 O O . VAL A 1 79 ? -16.143 13.555 4.815 1.00 71.81 79 VAL A O 1
ATOM 642 N N . GLY A 1 80 ? -18.073 14.585 5.286 1.00 70.06 80 GLY A N 1
ATOM 643 C CA . GLY A 1 80 ? -18.714 13.369 5.775 1.00 70.06 80 GLY A CA 1
ATOM 644 C C . GLY A 1 80 ? -18.934 12.387 4.625 1.00 70.06 80 GLY A C 1
ATOM 645 O O . GLY A 1 80 ? -19.628 12.716 3.666 1.00 70.06 80 GLY A O 1
ATOM 646 N N . LEU A 1 81 ? -18.372 11.180 4.721 1.00 80.00 81 LEU A N 1
ATOM 647 C CA . LEU A 1 81 ? -18.698 10.113 3.780 1.00 80.00 81 LEU A CA 1
ATOM 648 C C . LEU A 1 81 ? -20.121 9.618 4.012 1.00 80.00 81 LEU A C 1
ATOM 650 O O . LEU A 1 81 ? -20.547 9.394 5.148 1.00 80.00 81 LEU A O 1
ATOM 654 N N . HIS A 1 82 ? -20.838 9.409 2.912 1.00 87.56 82 HIS A N 1
ATOM 655 C CA . HIS A 1 82 ? -22.154 8.797 2.959 1.00 87.56 82 HIS A CA 1
ATOM 656 C C . HIS A 1 82 ? -22.050 7.375 3.553 1.00 87.56 82 HIS A C 1
ATOM 658 O O . HIS A 1 82 ? -21.127 6.640 3.186 1.00 87.56 82 HIS A O 1
ATOM 664 N N . PRO A 1 83 ? -22.994 6.931 4.408 1.00 84.56 83 PRO A N 1
ATOM 665 C CA . PRO A 1 83 ? -22.936 5.616 5.060 1.00 84.56 83 PRO A CA 1
ATOM 666 C C . PRO A 1 83 ? -22.784 4.416 4.111 1.00 84.56 83 PRO A C 1
ATOM 668 O O . PRO A 1 83 ? -22.305 3.361 4.519 1.00 84.56 83 PRO A O 1
ATOM 671 N N . VAL A 1 84 ? -23.155 4.581 2.836 1.00 90.31 84 VAL A N 1
ATOM 672 C CA . VAL A 1 84 ? -22.978 3.561 1.787 1.00 90.31 84 VAL A CA 1
ATOM 673 C C . VAL A 1 84 ? -21.524 3.109 1.642 1.00 90.31 84 VAL A C 1
ATOM 675 O O . VAL A 1 84 ? -21.291 1.928 1.428 1.00 90.31 84 VAL A O 1
ATOM 678 N N . PHE A 1 85 ? -20.547 4.004 1.823 1.00 85.38 85 PHE A N 1
ATOM 679 C CA . PHE A 1 85 ? -19.131 3.650 1.708 1.00 85.38 85 PHE A CA 1
ATOM 680 C C . PHE A 1 85 ? -18.688 2.733 2.848 1.00 85.38 85 PHE A C 1
ATOM 682 O O . PHE A 1 85 ? -18.041 1.721 2.606 1.00 85.38 85 PHE A O 1
ATOM 689 N N . SER A 1 86 ? -19.086 3.043 4.085 1.00 79.81 86 SER A N 1
ATOM 690 C CA . SER A 1 86 ? -18.799 2.181 5.237 1.00 79.81 86 SER A CA 1
ATOM 691 C C . SER A 1 86 ? -19.451 0.809 5.090 1.00 79.81 86 SER A C 1
ATOM 693 O O . SER A 1 86 ? -18.841 -0.193 5.449 1.00 79.81 86 SER A O 1
ATOM 695 N N . ARG A 1 87 ? -20.667 0.753 4.532 1.00 86.56 87 ARG A N 1
ATOM 696 C CA . ARG A 1 87 ? -21.357 -0.512 4.262 1.00 86.56 87 ARG A CA 1
ATOM 697 C C . ARG A 1 87 ? -20.666 -1.323 3.166 1.00 86.56 87 ARG A C 1
ATOM 699 O O . ARG A 1 87 ? -20.431 -2.504 3.370 1.00 86.56 87 ARG A O 1
ATOM 706 N N . ALA A 1 88 ? -20.286 -0.685 2.061 1.00 89.12 88 ALA A N 1
ATOM 707 C CA . ALA A 1 88 ? -19.569 -1.344 0.973 1.00 89.12 88 ALA A CA 1
ATOM 708 C C . ALA A 1 88 ? -18.226 -1.929 1.442 1.00 89.12 88 ALA A C 1
ATOM 710 O O . ALA A 1 88 ? -17.902 -3.056 1.096 1.00 89.12 88 ALA A O 1
ATOM 711 N N . LEU A 1 89 ? -17.479 -1.201 2.281 1.00 84.94 89 LEU A N 1
ATOM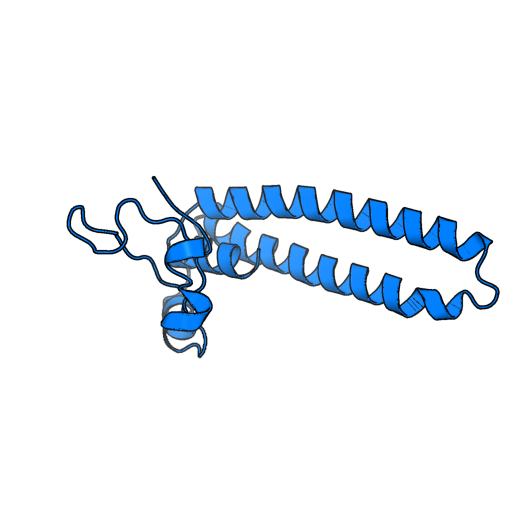 712 C CA . LEU A 1 89 ? -16.230 -1.706 2.865 1.00 84.94 89 LEU A CA 1
ATOM 713 C C . LEU A 1 89 ? -16.455 -2.864 3.849 1.00 84.94 89 LEU A C 1
ATOM 715 O O . LEU A 1 89 ? -15.605 -3.737 3.964 1.00 84.94 89 LEU A O 1
ATOM 719 N N . ALA A 1 90 ? -17.586 -2.884 4.557 1.00 83.81 90 ALA A N 1
ATOM 720 C CA . ALA A 1 90 ? -17.943 -3.991 5.442 1.00 83.81 90 ALA A CA 1
ATOM 721 C C . ALA A 1 90 ? -18.430 -5.236 4.677 1.00 83.81 90 ALA A C 1
ATOM 723 O O . ALA A 1 90 ? -18.333 -6.339 5.198 1.00 83.81 90 ALA A O 1
ATOM 724 N N . GLU A 1 91 ? -18.956 -5.078 3.464 1.00 89.75 91 GLU A N 1
ATOM 725 C CA . GLU A 1 91 ? -19.431 -6.178 2.608 1.00 89.75 91 GLU A CA 1
ATOM 726 C C . GLU A 1 91 ? -18.359 -6.656 1.606 1.00 89.75 91 GLU A C 1
ATOM 728 O O . GLU A 1 91 ? -18.621 -7.565 0.823 1.00 89.75 91 GLU A O 1
ATOM 733 N N . ALA A 1 92 ? -17.162 -6.059 1.620 1.00 90.88 92 ALA A N 1
ATOM 734 C CA . ALA A 1 92 ? -16.053 -6.438 0.752 1.00 90.88 92 ALA A CA 1
ATOM 735 C C . ALA A 1 92 ? -15.443 -7.794 1.148 1.00 90.88 92 ALA A C 1
ATOM 737 O O . ALA A 1 92 ? -15.378 -8.131 2.332 1.00 90.88 92 ALA A O 1
ATOM 738 N N . ASP A 1 93 ? -14.946 -8.532 0.149 1.00 93.81 93 ASP A N 1
ATOM 739 C CA . ASP A 1 93 ? -14.266 -9.821 0.349 1.00 93.81 93 ASP A CA 1
ATOM 740 C C . ASP A 1 93 ? -13.014 -9.674 1.230 1.00 93.81 93 ASP A C 1
ATOM 742 O O . ASP A 1 93 ? -12.728 -10.522 2.074 1.00 93.81 93 ASP A O 1
ATOM 746 N N . GLU A 1 94 ? -12.292 -8.562 1.064 1.00 91.62 94 GLU A N 1
ATOM 747 C CA . GLU A 1 94 ? -11.191 -8.158 1.933 1.00 91.62 94 GLU A CA 1
ATOM 748 C C . GLU A 1 94 ? -11.637 -7.019 2.847 1.00 91.62 94 GLU A C 1
ATOM 750 O O . GLU A 1 94 ? -12.042 -5.943 2.402 1.00 91.62 94 GLU A O 1
ATOM 755 N N . GLN A 1 95 ? -11.541 -7.261 4.153 1.00 91.06 95 GLN A N 1
ATOM 756 C CA . GLN A 1 95 ? -11.957 -6.311 5.174 1.00 91.06 95 GLN A CA 1
ATOM 757 C C . GLN A 1 95 ? -10.756 -5.695 5.883 1.00 91.06 95 GLN A C 1
ATOM 759 O O . GLN A 1 95 ? -9.789 -6.367 6.241 1.00 91.06 95 GLN A O 1
ATOM 764 N N . ILE A 1 96 ? -10.873 -4.402 6.173 1.00 91.00 96 ILE A N 1
ATOM 765 C CA . ILE A 1 96 ? -9.909 -3.665 6.985 1.00 91.00 96 ILE A CA 1
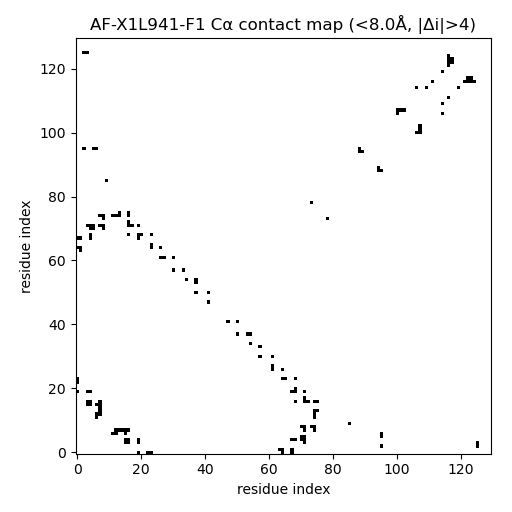ATOM 766 C C . ILE A 1 96 ? -10.489 -3.496 8.385 1.00 91.00 96 ILE A C 1
ATOM 768 O O . ILE A 1 96 ? -11.556 -2.913 8.576 1.00 91.00 96 ILE A O 1
ATOM 772 N N . GLY A 1 97 ? -9.755 -3.989 9.379 1.00 90.12 97 GLY A N 1
ATOM 773 C CA . GLY A 1 97 ? -10.146 -3.937 10.782 1.00 90.12 97 GLY A CA 1
ATOM 774 C C . GLY A 1 97 ? -9.110 -3.240 11.655 1.00 90.12 97 GLY A C 1
ATOM 775 O O . GLY A 1 97 ? -7.929 -3.160 11.324 1.00 90.12 97 GLY A O 1
ATOM 776 N N . ARG A 1 98 ? -9.561 -2.765 12.818 1.00 91.19 98 ARG A N 1
ATOM 777 C CA . ARG A 1 98 ? -8.687 -2.324 13.910 1.00 91.19 98 ARG A CA 1
ATOM 778 C C . ARG A 1 98 ? -8.940 -3.210 15.120 1.00 91.19 98 ARG A C 1
ATOM 780 O O . ARG A 1 98 ? -10.081 -3.329 15.559 1.00 91.19 98 ARG A O 1
ATOM 787 N N . VAL A 1 99 ? -7.875 -3.781 15.673 1.00 92.12 99 VAL A N 1
ATOM 788 C CA . VAL A 1 99 ? -7.928 -4.653 16.851 1.00 92.12 99 VAL A CA 1
ATOM 789 C C . VAL A 1 99 ? -6.985 -4.107 17.916 1.00 92.12 99 VAL A C 1
ATOM 791 O O . VAL A 1 99 ? -5.866 -3.707 17.607 1.00 92.12 99 VAL A O 1
ATOM 794 N N . ASN A 1 100 ? -7.442 -4.093 19.168 1.00 94.62 100 ASN A N 1
ATOM 795 C CA . ASN A 1 100 ? -6.602 -3.770 20.318 1.00 94.62 100 ASN A CA 1
ATOM 796 C C . ASN A 1 100 ? -6.017 -5.064 20.892 1.00 94.62 100 ASN A C 1
ATOM 798 O O . ASN A 1 100 ? -6.759 -6.010 21.162 1.00 94.62 100 ASN A O 1
ATOM 802 N N . VAL A 1 101 ? -4.702 -5.096 21.106 1.00 94.62 101 VAL A N 1
ATOM 803 C CA . VAL A 1 101 ? -4.025 -6.222 21.760 1.00 94.62 101 VAL A CA 1
ATOM 804 C C . VAL A 1 101 ? -4.067 -5.999 23.269 1.00 94.62 101 VAL A C 1
ATOM 806 O O . VAL A 1 101 ? -3.493 -5.039 23.773 1.00 94.62 101 VAL A O 1
ATOM 809 N N . ALA A 1 102 ? -4.783 -6.862 23.988 1.00 95.75 102 ALA A N 1
ATOM 810 C CA . ALA A 1 102 ? -4.853 -6.805 25.446 1.00 95.75 102 ALA A CA 1
ATOM 811 C C . ALA A 1 102 ? -3.523 -7.232 26.091 1.00 95.75 102 ALA A C 1
ATOM 813 O O . ALA A 1 102 ? -2.831 -8.097 25.560 1.00 95.75 102 ALA A O 1
ATOM 814 N N . GLU A 1 103 ? -3.220 -6.713 27.285 1.00 94.19 103 GLU A N 1
ATOM 815 C CA . GLU A 1 103 ? -1.979 -7.005 28.033 1.00 94.19 103 GLU A CA 1
ATOM 816 C C . GLU A 1 103 ? -1.749 -8.497 28.325 1.00 94.19 103 GLU A C 1
ATOM 818 O O . GLU A 1 103 ? -0.622 -8.921 28.546 1.00 94.19 103 GLU A O 1
ATOM 823 N N . ARG A 1 104 ? -2.813 -9.308 28.329 1.00 95.31 104 ARG A N 1
ATOM 824 C CA . ARG A 1 104 ? -2.752 -10.763 28.556 1.00 95.31 104 ARG A CA 1
ATOM 825 C C . ARG A 1 104 ? -2.893 -11.586 27.274 1.00 95.31 104 ARG A C 1
ATOM 827 O O . ARG A 1 104 ? -3.161 -12.779 27.346 1.00 95.31 104 ARG A O 1
ATOM 834 N N . SER A 1 105 ? -2.816 -10.949 26.108 1.00 96.19 105 SER A N 1
ATOM 835 C CA . SER A 1 105 ? -2.921 -11.639 24.825 1.00 96.19 105 SER A CA 1
ATOM 836 C C . SER A 1 105 ? -1.675 -12.479 24.562 1.00 96.19 105 SER A C 1
ATOM 838 O O . SER A 1 105 ? -0.558 -12.032 24.807 1.00 96.19 105 SER A O 1
ATOM 840 N N . ASP A 1 106 ? -1.858 -13.638 23.929 1.00 93.38 106 ASP A N 1
ATOM 841 C CA . ASP A 1 106 ? -0.754 -14.459 23.420 1.00 93.38 106 ASP A CA 1
ATOM 842 C C . ASP A 1 106 ? 0.100 -13.747 22.357 1.00 93.38 106 ASP A C 1
ATOM 844 O O . ASP A 1 106 ? 1.102 -14.309 21.913 1.00 93.38 106 ASP A O 1
ATOM 848 N N . PHE A 1 107 ? -0.294 -12.553 21.902 1.00 94.56 107 PHE A N 1
ATOM 849 C CA . PHE A 1 107 ? 0.465 -11.736 20.952 1.00 94.56 107 PHE A CA 1
ATOM 850 C C . PHE A 1 107 ? 1.463 -10.790 21.630 1.00 94.56 107 PHE A C 1
ATOM 852 O O . PHE A 1 107 ? 2.322 -10.235 20.944 1.00 94.56 107 PHE A O 1
ATOM 859 N N . VAL A 1 108 ? 1.363 -10.594 22.949 1.00 95.81 108 VAL A N 1
ATOM 860 C CA . VAL A 1 108 ? 2.274 -9.723 23.706 1.00 95.81 108 VAL A CA 1
ATOM 861 C C . VAL A 1 108 ? 3.701 -10.272 23.640 1.00 95.81 108 VAL A C 1
ATOM 863 O O . VAL A 1 108 ? 3.913 -11.483 23.661 1.00 95.81 108 VAL A O 1
ATOM 866 N N . ASP A 1 109 ? 4.667 -9.362 23.494 1.00 94.31 109 ASP A N 1
ATOM 867 C CA . ASP A 1 109 ? 6.109 -9.630 23.376 1.00 94.31 109 ASP A CA 1
ATOM 868 C C . ASP A 1 109 ? 6.538 -10.558 22.226 1.00 94.31 109 ASP A C 1
ATOM 870 O O . ASP A 1 109 ? 7.695 -10.973 22.162 1.00 94.31 109 ASP A O 1
ATOM 874 N N . LYS A 1 110 ? 5.649 -10.829 21.263 1.00 95.19 110 LYS A N 1
ATOM 875 C CA . LYS A 1 110 ? 5.982 -11.562 20.037 1.00 95.19 110 LYS A CA 1
ATOM 876 C C . LYS A 1 110 ? 6.191 -10.616 18.864 1.00 95.19 110 LYS A C 1
ATOM 878 O O . LYS A 1 110 ? 5.461 -9.643 18.661 1.00 95.19 110 LYS A O 1
ATOM 883 N N . SER A 1 111 ? 7.179 -10.928 18.039 1.00 95.56 111 SER A N 1
ATOM 884 C CA . SER A 1 111 ? 7.375 -10.268 16.753 1.00 95.56 111 SER A CA 1
ATOM 885 C C . SER A 1 111 ? 6.323 -10.721 15.734 1.00 95.56 111 SER A C 1
ATOM 887 O O . SER A 1 111 ? 5.820 -11.845 15.774 1.00 95.56 111 SER A O 1
ATOM 889 N N . LEU A 1 112 ? 6.041 -9.878 14.735 1.00 94.56 112 LEU A N 1
ATOM 890 C CA . LEU A 1 112 ? 5.149 -10.247 13.625 1.00 94.56 112 LEU A CA 1
ATOM 891 C C . LEU A 1 112 ? 5.627 -11.501 12.876 1.00 94.56 112 LEU A C 1
ATOM 893 O O . LEU A 1 112 ? 4.810 -12.272 12.375 1.00 94.56 112 LEU A O 1
ATOM 897 N N . LYS A 1 113 ? 6.947 -11.720 12.824 1.00 95.50 113 LYS A N 1
ATOM 898 C CA . LYS A 1 113 ? 7.550 -12.900 12.198 1.00 95.50 113 LYS A CA 1
ATOM 899 C C . LYS A 1 113 ? 7.205 -14.182 12.953 1.00 95.50 113 LYS A C 1
ATOM 901 O O . LYS A 1 113 ? 6.890 -15.180 12.316 1.00 95.50 113 LYS A O 1
ATOM 906 N N . GLU A 1 114 ? 7.267 -14.157 14.282 1.00 96.06 114 GLU A N 1
ATOM 907 C CA . GLU A 1 114 ? 6.915 -15.311 15.121 1.00 96.06 114 GLU A CA 1
ATOM 908 C C . GLU A 1 114 ? 5.421 -15.619 15.055 1.00 96.06 114 GLU A C 1
ATOM 910 O O . GLU A 1 114 ? 5.035 -16.784 15.018 1.00 96.06 114 GLU A O 1
ATOM 915 N N . LEU A 1 115 ? 4.582 -14.582 14.999 1.00 95.12 115 LEU A N 1
ATOM 916 C CA . LEU A 1 115 ? 3.132 -14.740 14.894 1.00 95.12 115 LEU A CA 1
ATOM 917 C C . LEU A 1 115 ? 2.682 -15.266 13.522 1.00 95.12 115 LEU A C 1
ATOM 919 O O . LEU A 1 115 ? 1.693 -15.994 13.442 1.00 95.12 115 LEU A O 1
ATOM 923 N N . ASN A 1 116 ? 3.388 -14.884 12.451 1.00 94.94 116 ASN A N 1
ATOM 924 C CA . ASN A 1 116 ? 3.113 -15.282 11.066 1.00 94.94 116 ASN A CA 1
ATOM 925 C C . ASN A 1 116 ? 1.615 -15.201 10.693 1.00 94.94 116 ASN A C 1
ATOM 927 O O . ASN A 1 116 ? 1.049 -16.125 10.105 1.00 94.94 116 ASN A O 1
ATOM 931 N N . LEU A 1 117 ? 0.978 -14.084 11.065 1.00 95.06 117 LEU A N 1
ATOM 932 C CA . LEU A 1 117 ? -0.480 -13.891 11.030 1.00 95.06 117 LEU A CA 1
ATOM 933 C C . LEU A 1 117 ? -1.096 -14.088 9.641 1.00 95.06 117 LEU A C 1
ATOM 935 O O . LEU A 1 117 ? -2.235 -14.538 9.532 1.00 95.06 117 LEU A O 1
ATOM 939 N N . TRP A 1 118 ? -0.330 -13.822 8.582 1.00 94.25 118 TRP A N 1
ATOM 940 C CA . TRP A 1 118 ? -0.762 -14.096 7.215 1.00 94.25 118 TRP A CA 1
ATOM 941 C C . TRP A 1 118 ? -1.020 -15.589 6.995 1.00 94.25 118 TRP A C 1
ATOM 943 O O . TRP A 1 118 ? -2.064 -15.978 6.488 1.00 94.25 118 TRP A O 1
ATOM 953 N N . THR A 1 119 ? -0.091 -16.442 7.422 1.00 95.25 119 THR A N 1
ATOM 954 C CA . THR A 1 119 ? -0.192 -17.891 7.203 1.00 95.25 119 THR A CA 1
ATOM 955 C C . THR A 1 119 ? -1.164 -18.541 8.180 1.00 95.25 119 THR A C 1
ATOM 957 O O . THR A 1 119 ? -1.862 -19.485 7.825 1.00 95.25 119 THR A O 1
ATOM 960 N N . THR A 1 120 ? -1.188 -18.070 9.427 1.00 93.88 120 THR A N 1
ATOM 961 C CA . THR A 1 120 ? -1.972 -18.698 10.497 1.00 93.88 120 THR A CA 1
ATOM 962 C C . THR A 1 120 ? -3.424 -18.236 10.519 1.00 93.88 120 THR A C 1
ATOM 964 O O . THR A 1 120 ? -4.295 -19.014 10.896 1.00 93.88 120 THR A O 1
ATOM 967 N N . MET A 1 121 ? -3.693 -16.989 10.119 1.00 93.12 121 MET A N 1
ATOM 968 C CA . MET A 1 121 ? -5.012 -16.360 10.244 1.00 93.12 121 MET A CA 1
ATOM 969 C C . MET A 1 121 ? -5.495 -15.669 8.963 1.00 93.12 121 MET A C 1
ATOM 971 O O . MET A 1 121 ? -6.612 -15.160 8.951 1.00 93.12 121 MET A O 1
ATOM 975 N N . GLY A 1 122 ? -4.679 -15.598 7.905 1.00 94.31 122 GLY A N 1
ATOM 976 C CA . GLY A 1 122 ? -4.998 -14.798 6.716 1.00 94.31 122 GLY A CA 1
ATOM 977 C C . GLY A 1 122 ? -4.971 -13.287 6.971 1.00 94.31 122 GLY A C 1
ATOM 978 O O . GLY A 1 122 ? -5.476 -12.519 6.162 1.00 94.31 122 GLY A O 1
ATOM 979 N N . ALA A 1 123 ? -4.408 -12.844 8.100 1.00 94.38 123 ALA A N 1
ATOM 980 C CA . ALA A 1 123 ? -4.425 -11.444 8.505 1.00 94.38 123 ALA A CA 1
ATOM 981 C C . ALA A 1 123 ? -3.106 -10.750 8.148 1.00 94.38 123 ALA A C 1
ATOM 983 O O . ALA A 1 123 ? -2.025 -11.177 8.565 1.00 94.38 123 ALA A O 1
ATOM 984 N N . TYR A 1 124 ? -3.197 -9.640 7.415 1.00 94.62 124 TYR A N 1
ATOM 985 C CA . TYR A 1 124 ? -2.055 -8.786 7.105 1.00 94.62 124 TYR A CA 1
ATOM 986 C C . TYR A 1 124 ? -2.004 -7.582 8.054 1.00 94.62 124 TYR A C 1
ATOM 988 O O . TYR A 1 124 ? -2.956 -6.808 8.156 1.00 94.62 124 TYR A O 1
ATOM 996 N N . VAL A 1 125 ? -0.886 -7.413 8.766 1.00 94.38 125 VAL A N 1
ATOM 997 C CA . VAL A 1 125 ? -0.693 -6.264 9.663 1.00 94.38 125 VAL A CA 1
ATOM 998 C C . VAL A 1 125 ? -0.163 -5.085 8.861 1.00 94.38 125 VAL A C 1
ATOM 1000 O O . VAL A 1 125 ? 1.010 -5.046 8.501 1.00 94.38 125 VAL A O 1
ATOM 1003 N N . LEU A 1 126 ? -1.043 -4.117 8.619 1.00 92.19 126 LEU A N 1
ATOM 1004 C CA . LEU A 1 126 ? -0.736 -2.897 7.872 1.00 92.19 126 LEU A CA 1
ATOM 1005 C C . LEU A 1 126 ? 0.045 -1.878 8.704 1.00 92.19 126 LEU A C 1
ATOM 1007 O O . LEU A 1 126 ? 1.034 -1.316 8.247 1.00 92.19 126 LEU A O 1
ATOM 1011 N N . MET A 1 127 ? -0.432 -1.609 9.918 1.00 90.69 127 MET A N 1
ATOM 1012 C CA . MET A 1 127 ? 0.079 -0.557 10.794 1.00 90.69 127 MET A CA 1
ATOM 1013 C C . MET A 1 127 ? -0.065 -0.980 12.252 1.00 90.69 127 MET A C 1
ATOM 1015 O O . MET A 1 127 ? -0.995 -1.704 12.611 1.00 90.69 127 MET A O 1
ATOM 1019 N N . ILE A 1 128 ? 0.833 -0.486 13.103 1.00 92.00 128 ILE A N 1
ATOM 1020 C CA . ILE A 1 128 ? 0.757 -0.655 14.555 1.00 92.00 128 ILE A CA 1
ATOM 1021 C C . ILE A 1 128 ? 0.764 0.735 15.178 1.00 92.00 128 ILE A C 1
ATOM 1023 O O . ILE A 1 128 ? 1.739 1.470 15.038 1.00 92.00 128 ILE A O 1
ATOM 1027 N N . LYS A 1 129 ? -0.310 1.070 15.894 1.00 88.31 129 LYS A N 1
ATOM 1028 C CA . LYS A 1 129 ? -0.349 2.241 16.770 1.00 88.31 129 LYS A CA 1
ATOM 1029 C C . LYS A 1 129 ? 0.093 1.804 18.164 1.00 88.31 129 LYS A C 1
ATOM 1031 O O . LYS A 1 129 ? -0.523 0.900 18.727 1.00 88.31 129 LYS A O 1
ATOM 1036 N N . ARG A 1 130 ? 1.177 2.397 18.664 1.00 86.31 130 ARG A N 1
ATOM 1037 C CA . ARG A 1 130 ? 1.703 2.182 20.017 1.00 86.31 130 ARG A CA 1
ATOM 1038 C C . ARG A 1 130 ? 1.412 3.398 20.879 1.00 86.31 130 ARG A C 1
ATOM 1040 O O . ARG A 1 130 ? 1.490 4.516 20.325 1.00 86.31 130 ARG A O 1
#

Radius of gyration: 19.22 Å; Cα contacts (8 Å, |Δi|>4): 88; chains: 1; bounding box: 46×36×58 Å

Mean predicted aligned error: 4.28 Å

Secondary structure (DSSP, 8-state):
-HHHHHHHHHTT-HHHHHHHHHHHHHHHHHHHHHHHHHHHHHTT-S-GGGGHHHHHHHHHHHHHHHHHHHHHHHHHTTPPPPHHHHHHHHSSSS--------TTSTTTT--HHHH-HHHHHS--------

Solvent-accessible surface area (backbone atoms only — not comparable to full-atom values): 7764 Å² total; per-residue (Å²): 91,57,71,41,12,53,46,4,49,76,67,62,28,47,71,43,21,50,51,35,47,57,50,42,60,54,46,53,57,49,49,53,52,50,52,53,51,50,59,58,48,46,78,76,44,93,60,56,74,72,53,48,61,57,56,52,50,50,54,52,51,50,54,53,46,53,51,21,41,59,48,10,48,45,32,68,69,72,58,84,75,62,68,65,58,62,50,52,50,69,71,38,97,73,70,89,84,89,83,85,85,54,95,84,39,93,64,58,100,55,53,71,76,80,62,36,38,50,83,75,69,69,43,79,87,87,78,82,92,129

Organism: NCBI:txid412755

Sequence (130 aa):
MVDMAYSSILFRSREIAEEVIEVEEKFDKLSYKLWLATFKAAKWERNVARLNGLLQMVRSMEQISDAAVLIADVATRRVGLHPVFSRALAEADEQIGRVNVAERSDFVDKSLKELNLWTTMGAYVLMIKR